Protein AF-A0A2G6Q4U3-F1 (afdb_monomer_lite)

Organism: NCBI:txid2039284

Foldseek 3Di:
DPPPAWDKAFPDADPQGKTWIFTWGQPDVPRGTDPKTWIWIDDPNDIGTQGINVVDDVVSSVVSNVVVNVVVVVVVD

Sequence (77 aa):
MRAEHEKSQSVYKYPDDGVIRLEYKKRGKGLGYAKHPKYRLYYKGKRKMIGSSSLFTIQDAIRVGKTKKYEIDNSIE

Secondary structure (DSSP, 8-state):
------EEEEEEE-TTS-EEEEEE-B-STTS-B-SS-EEEEEETTEEEEEEETTT--HHHHHHHHHHHHHHHHTTT-

Structure (mmCIF, N/CA/C/O backbone):
data_AF-A0A2G6Q4U3-F1
#
_entry.id   AF-A0A2G6Q4U3-F1
#
loop_
_atom_site.group_PDB
_atom_site.id
_atom_site.type_symbol
_atom_site.label_atom_id
_atom_site.label_alt_id
_atom_site.label_comp_id
_atom_site.label_asym_id
_atom_site.label_entity_id
_atom_site.label_seq_id
_atom_site.pdbx_PDB_ins_code
_atom_site.Cartn_x
_atom_site.Cartn_y
_atom_site.Cartn_z
_atom_site.occupancy
_atom_site.B_iso_or_equiv
_atom_site.auth_seq_id
_atom_site.auth_comp_id
_atom_site.auth_asym_id
_atom_site.auth_atom_id
_atom_site.pdbx_PDB_model_num
ATOM 1 N N . MET A 1 1 ? -14.952 8.989 -21.838 1.00 37.91 1 MET A N 1
ATOM 2 C CA . MET A 1 1 ? -13.675 8.290 -22.109 1.00 37.91 1 MET A CA 1
ATOM 3 C C . MET A 1 1 ? -13.069 7.828 -20.788 1.00 37.91 1 MET A C 1
ATOM 5 O O . MET A 1 1 ? -12.612 8.658 -20.013 1.00 37.91 1 MET A O 1
ATOM 9 N N . ARG A 1 2 ? -13.134 6.527 -20.478 1.00 38.62 2 ARG A N 1
ATOM 10 C CA . ARG A 1 2 ? -12.496 5.940 -19.288 1.00 38.62 2 ARG A CA 1
ATOM 11 C C . ARG A 1 2 ? -11.007 5.838 -19.605 1.00 38.62 2 ARG A C 1
ATOM 13 O O . ARG A 1 2 ? -10.626 5.046 -20.457 1.00 38.62 2 ARG A O 1
ATOM 20 N N . ALA A 1 3 ? -10.185 6.695 -19.011 1.00 44.09 3 ALA A N 1
ATOM 21 C CA . ALA A 1 3 ? -8.744 6.580 -19.171 1.00 44.09 3 ALA A CA 1
ATOM 22 C C . ALA A 1 3 ? -8.309 5.170 -18.732 1.00 44.09 3 ALA A C 1
ATOM 24 O O . ALA A 1 3 ? -8.748 4.700 -17.682 1.00 44.09 3 ALA A O 1
ATOM 25 N N . GLU A 1 4 ? -7.507 4.498 -19.562 1.00 44.62 4 GLU A N 1
ATOM 26 C CA . GLU A 1 4 ? -6.965 3.137 -19.394 1.00 44.62 4 GLU A CA 1
ATOM 27 C C . GLU A 1 4 ? -5.981 3.049 -18.204 1.00 44.62 4 GLU A C 1
ATOM 29 O O . GLU A 1 4 ? -4.824 2.632 -18.334 1.00 44.62 4 GLU A O 1
ATOM 34 N N . HIS A 1 5 ? -6.389 3.567 -17.050 1.00 46.81 5 HIS A N 1
ATOM 35 C CA . HIS A 1 5 ? -5.509 3.900 -15.952 1.00 46.81 5 HIS A CA 1
ATOM 36 C C . HIS A 1 5 ? -5.186 2.679 -15.097 1.00 46.81 5 HIS A C 1
ATOM 38 O O . HIS A 1 5 ? -6.060 2.013 -14.553 1.00 46.81 5 HIS A O 1
ATOM 44 N N . GLU A 1 6 ? -3.875 2.501 -14.934 1.00 62.53 6 GLU A N 1
ATOM 45 C CA . GLU A 1 6 ? -3.238 1.953 -13.740 1.00 62.53 6 GLU A CA 1
ATOM 46 C C . GLU A 1 6 ? -3.480 0.458 -13.509 1.00 62.53 6 GLU A C 1
ATOM 48 O O . GLU A 1 6 ? -4.350 0.027 -12.750 1.00 62.53 6 GLU A O 1
ATOM 53 N N . LYS A 1 7 ? -2.584 -0.357 -14.089 1.00 76.12 7 LYS A N 1
ATOM 54 C CA . LYS A 1 7 ? -2.334 -1.700 -13.559 1.00 76.12 7 LYS A CA 1
ATOM 55 C C . LYS A 1 7 ? -2.035 -1.526 -12.068 1.00 76.12 7 LYS A C 1
ATOM 57 O O . LYS A 1 7 ? -1.183 -0.720 -11.697 1.00 76.12 7 LYS A O 1
ATOM 62 N N . SER A 1 8 ? -2.786 -2.210 -11.216 1.00 82.94 8 SER A N 1
ATOM 63 C CA . SER A 1 8 ? -2.657 -2.105 -9.765 1.00 82.94 8 SER A CA 1
ATOM 64 C C . SER A 1 8 ? -2.798 -3.482 -9.138 1.00 82.94 8 SER A C 1
ATOM 66 O O . SER A 1 8 ? -3.723 -4.225 -9.460 1.00 82.94 8 SER A O 1
ATOM 68 N N . GLN A 1 9 ? -1.874 -3.826 -8.247 1.00 88.44 9 GLN A N 1
ATOM 69 C CA . GLN A 1 9 ? -1.832 -5.130 -7.592 1.00 88.44 9 GLN A 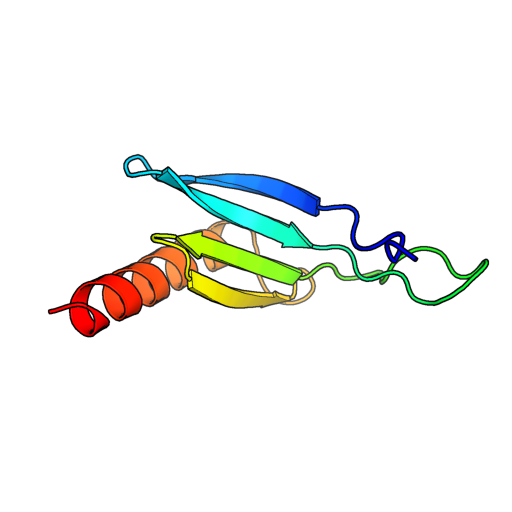CA 1
ATOM 70 C C . GLN A 1 9 ? -1.935 -4.948 -6.085 1.00 88.44 9 GLN A C 1
ATOM 72 O O . GLN A 1 9 ? -1.191 -4.164 -5.505 1.00 88.44 9 GLN A O 1
ATOM 77 N N . SER A 1 10 ? -2.851 -5.661 -5.438 1.00 91.38 10 SER A N 1
ATOM 78 C CA . SER A 1 10 ? -2.897 -5.706 -3.977 1.00 91.38 10 SER A CA 1
ATOM 79 C C . SER A 1 10 ? -1.688 -6.485 -3.465 1.00 91.38 10 SER A C 1
ATOM 81 O O . SER A 1 10 ? -1.456 -7.611 -3.897 1.00 91.38 10 SER A O 1
ATOM 83 N N . VAL A 1 11 ? -0.909 -5.872 -2.576 1.00 93.50 11 VAL A N 1
ATOM 84 C CA . VAL A 1 11 ? 0.313 -6.474 -2.009 1.00 93.50 11 VAL A CA 1
ATOM 85 C C . VAL A 1 11 ? 0.170 -6.795 -0.526 1.00 93.50 11 VAL A C 1
ATOM 87 O O . VAL A 1 11 ? 0.938 -7.589 0.002 1.00 93.50 11 VAL A O 1
ATOM 90 N N . TYR A 1 12 ? -0.814 -6.194 0.147 1.00 94.81 12 TYR A N 1
ATOM 91 C CA . TYR A 1 12 ? -1.125 -6.478 1.542 1.00 94.81 12 TYR A CA 1
ATOM 92 C C . TYR A 1 12 ? -2.568 -6.080 1.868 1.00 94.81 12 TYR A C 1
ATOM 94 O O . TYR A 1 12 ? -3.014 -5.005 1.460 1.00 94.81 12 TYR A O 1
ATOM 102 N N . LYS A 1 13 ? -3.282 -6.923 2.621 1.00 95.88 13 LYS A N 1
ATOM 103 C CA . LYS A 1 13 ? -4.618 -6.638 3.158 1.00 95.88 13 LYS A CA 1
ATOM 104 C C . LYS A 1 13 ? -4.544 -6.620 4.689 1.00 95.88 13 LYS A C 1
ATOM 106 O O . LYS A 1 13 ? -4.025 -7.555 5.289 1.00 95.88 13 LYS A O 1
ATOM 111 N N . TYR A 1 14 ? -5.042 -5.548 5.298 1.00 92.25 14 TYR A N 1
ATOM 112 C CA . TYR A 1 14 ? -5.229 -5.430 6.740 1.00 92.25 14 TYR A CA 1
ATOM 113 C C . TYR A 1 14 ? -6.498 -6.186 7.178 1.00 92.25 14 TYR A C 1
ATOM 115 O O . TYR A 1 14 ? -7.417 -6.334 6.369 1.00 92.25 14 TYR A O 1
ATOM 123 N N . PRO A 1 15 ? -6.584 -6.631 8.446 1.00 91.62 15 PRO A N 1
ATOM 124 C CA . PRO A 1 15 ? -7.760 -7.338 8.965 1.00 91.62 15 PRO A CA 1
ATOM 125 C C . PRO A 1 15 ? -9.070 -6.542 8.893 1.00 91.62 15 PRO A C 1
ATOM 127 O O . PRO A 1 15 ? -10.134 -7.128 8.773 1.00 91.62 15 PRO A O 1
ATOM 130 N N . ASP A 1 16 ? -8.994 -5.217 8.934 1.00 90.00 16 ASP A N 1
ATOM 131 C CA . ASP A 1 16 ? -10.128 -4.289 8.935 1.00 90.00 16 ASP A CA 1
ATOM 132 C C . ASP A 1 16 ? -10.329 -3.610 7.573 1.00 90.00 16 ASP A C 1
ATOM 134 O O . ASP A 1 16 ? -10.559 -2.407 7.460 1.00 90.00 16 ASP A O 1
ATOM 138 N N . ASP A 1 17 ? -10.168 -4.400 6.514 1.00 88.12 17 ASP A N 1
ATOM 139 C CA . ASP A 1 17 ? -10.421 -4.027 5.119 1.00 88.12 17 ASP A CA 1
ATOM 140 C C . ASP A 1 17 ? -9.556 -2.900 4.531 1.00 88.12 17 ASP A C 1
ATOM 142 O O . ASP A 1 17 ? -9.732 -2.514 3.373 1.00 88.12 17 ASP A O 1
ATOM 146 N N . GLY A 1 18 ? -8.537 -2.428 5.251 1.00 94.44 18 GLY A N 1
ATOM 147 C CA . GLY A 1 18 ? -7.467 -1.636 4.649 1.00 94.44 18 GLY A CA 1
ATOM 148 C C . GLY A 1 18 ? -6.679 -2.454 3.619 1.00 94.44 18 GLY A C 1
ATOM 149 O O . GLY A 1 18 ? -6.385 -3.628 3.834 1.00 94.44 18 GLY A O 1
ATOM 150 N N . VAL A 1 19 ? -6.253 -1.843 2.514 1.00 96.62 19 VAL A N 1
ATOM 151 C CA . VAL A 1 19 ? -5.433 -2.519 1.492 1.00 96.62 19 VAL A CA 1
ATOM 152 C C . VAL A 1 19 ? -4.279 -1.628 1.056 1.00 96.62 19 VAL A C 1
ATOM 154 O O . VAL A 1 19 ? -4.470 -0.453 0.746 1.00 96.62 19 VAL A O 1
ATOM 157 N N . ILE A 1 20 ? -3.077 -2.201 0.970 1.00 96.06 20 ILE A N 1
ATOM 158 C CA . ILE A 1 20 ? -1.963 -1.594 0.240 1.00 96.06 20 ILE A CA 1
ATOM 159 C C . ILE A 1 20 ? -1.946 -2.167 -1.167 1.00 96.06 20 ILE A C 1
ATOM 161 O O . ILE A 1 20 ? -1.885 -3.384 -1.370 1.00 96.06 20 ILE A O 1
ATOM 165 N N . ARG A 1 21 ? -1.957 -1.270 -2.149 1.00 95.19 21 ARG A N 1
ATOM 166 C CA .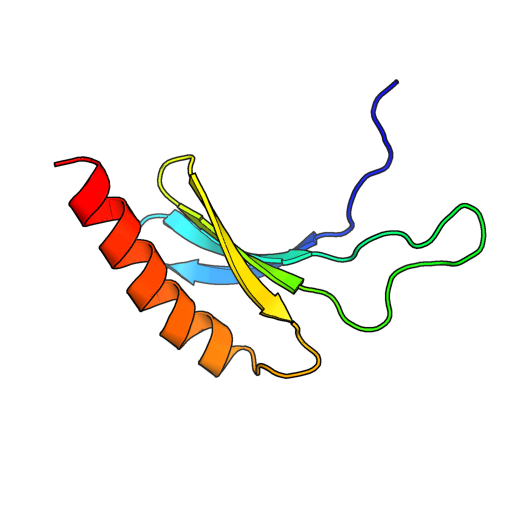 ARG A 1 21 ? -1.819 -1.606 -3.562 1.00 95.19 21 ARG A CA 1
ATOM 167 C C . ARG A 1 21 ? -0.534 -1.019 -4.117 1.00 95.19 21 ARG A C 1
ATOM 169 O O . ARG A 1 21 ? -0.107 0.065 -3.724 1.00 95.19 21 ARG A O 1
ATOM 176 N N . LEU A 1 22 ? 0.060 -1.751 -5.042 1.00 92.88 22 LEU A N 1
ATOM 177 C CA . LEU A 1 22 ? 1.168 -1.330 -5.871 1.00 92.88 22 LEU A CA 1
ATOM 178 C C . LEU A 1 22 ? 0.600 -0.798 -7.191 1.00 92.88 22 LEU A C 1
ATOM 180 O O . LEU A 1 22 ? 0.038 -1.557 -7.979 1.00 92.88 22 LEU A O 1
ATOM 184 N N . GLU A 1 23 ? 0.691 0.511 -7.400 1.00 92.31 23 GLU A N 1
ATOM 185 C CA . GLU A 1 23 ? 0.141 1.230 -8.551 1.00 92.31 23 GLU A CA 1
ATOM 186 C C . GLU A 1 23 ? 1.213 1.485 -9.611 1.00 92.31 23 GLU A C 1
ATOM 188 O O . GLU A 1 23 ? 2.234 2.131 -9.350 1.00 92.31 23 GLU A O 1
ATOM 193 N N . TYR A 1 24 ? 0.955 1.025 -10.834 1.00 89.00 24 TYR A N 1
ATOM 194 C CA . TYR A 1 24 ? 1.836 1.206 -11.980 1.00 89.00 24 TYR A CA 1
ATOM 195 C C . TYR A 1 24 ? 1.318 2.343 -12.860 1.00 89.00 24 TYR A C 1
ATOM 197 O O . TYR A 1 24 ? 0.301 2.220 -13.547 1.00 89.00 24 TYR A O 1
ATOM 205 N N . LYS A 1 25 ? 2.056 3.455 -12.892 1.00 84.69 25 LYS A N 1
ATOM 206 C CA . LYS A 1 25 ? 1.716 4.598 -13.745 1.00 84.69 25 LYS A CA 1
ATOM 207 C C . LYS A 1 25 ? 2.121 4.320 -15.195 1.00 84.69 25 LYS A C 1
ATOM 209 O O . LYS A 1 25 ? 3.294 4.071 -15.461 1.00 84.69 25 LYS A O 1
ATOM 214 N N . LYS A 1 26 ? 1.182 4.396 -16.142 1.00 83.19 26 LYS A N 1
ATOM 215 C CA . LYS A 1 26 ? 1.478 4.333 -17.588 1.00 83.19 26 LYS A CA 1
ATOM 216 C C . LYS A 1 26 ? 2.289 5.575 -17.986 1.00 83.19 26 LYS A C 1
ATOM 218 O O . LYS A 1 26 ? 1.944 6.682 -17.575 1.00 83.19 26 LYS A O 1
ATOM 223 N N . ARG A 1 27 ? 3.382 5.402 -18.737 1.00 80.75 27 ARG A N 1
ATOM 224 C CA . ARG A 1 27 ? 4.268 6.514 -19.146 1.00 80.75 27 ARG A CA 1
ATOM 225 C C . ARG A 1 27 ? 3.822 7.223 -20.428 1.00 80.75 27 ARG A C 1
ATOM 227 O O . ARG A 1 27 ? 4.262 8.335 -20.677 1.00 80.75 27 ARG A O 1
ATOM 234 N N . GLY A 1 28 ? 2.940 6.603 -21.208 1.00 77.38 28 GLY A N 1
ATOM 235 C CA . GLY A 1 28 ? 2.426 7.126 -22.474 1.00 77.38 28 GLY A CA 1
ATOM 236 C C . GLY A 1 28 ? 2.010 5.989 -23.409 1.00 77.38 28 GLY A C 1
ATOM 237 O O . GLY A 1 28 ? 2.144 4.812 -23.061 1.00 77.38 28 GLY A O 1
ATOM 238 N N . LYS A 1 29 ? 1.495 6.318 -24.598 1.00 76.69 29 LYS A N 1
ATOM 239 C CA . LYS A 1 29 ? 1.183 5.320 -25.634 1.00 76.69 29 LYS A CA 1
ATOM 240 C C . LYS A 1 29 ? 2.500 4.734 -26.166 1.00 76.69 29 LYS A C 1
ATOM 242 O O . LYS A 1 29 ? 3.385 5.486 -26.544 1.00 76.69 29 LYS A O 1
ATOM 247 N N . GLY A 1 30 ? 2.657 3.409 -26.126 1.00 76.12 30 GLY A N 1
ATOM 248 C CA . GLY A 1 30 ? 3.868 2.710 -26.593 1.00 76.12 30 GLY A CA 1
ATOM 249 C C . GLY A 1 30 ? 5.063 2.685 -25.623 1.00 76.12 30 GLY A C 1
ATOM 250 O O . GLY A 1 30 ? 5.990 1.920 -25.845 1.00 76.12 30 GLY A O 1
ATOM 251 N N . LEU A 1 31 ? 5.034 3.445 -24.518 1.00 75.75 31 LEU A N 1
ATOM 252 C CA . LEU A 1 31 ? 6.161 3.571 -23.570 1.00 75.75 31 LEU A CA 1
ATOM 253 C C . LEU A 1 31 ? 6.068 2.654 -22.334 1.00 75.75 31 LEU A C 1
ATOM 255 O O . LEU A 1 31 ? 6.884 2.754 -21.417 1.00 75.75 31 LEU A O 1
ATOM 259 N N . GLY A 1 32 ? 5.055 1.786 -22.273 1.00 81.81 32 GLY A N 1
ATOM 260 C CA . GLY A 1 32 ? 4.834 0.876 -21.147 1.00 81.81 32 GLY A CA 1
ATOM 261 C C . GLY A 1 32 ? 4.497 1.581 -19.822 1.00 81.81 32 GLY A C 1
ATOM 262 O O . GLY A 1 32 ? 3.909 2.669 -19.784 1.00 81.81 32 GLY A O 1
ATOM 263 N N . TYR A 1 33 ? 4.844 0.929 -18.710 1.00 82.50 33 TYR A N 1
ATOM 264 C CA . TYR A 1 33 ? 4.619 1.425 -17.350 1.00 82.50 33 TYR A CA 1
ATOM 265 C C . TYR A 1 33 ? 5.906 1.984 -16.736 1.00 82.50 33 TYR A C 1
ATOM 267 O O . TYR A 1 33 ? 7.018 1.643 -17.133 1.00 82.50 33 TYR A O 1
ATOM 275 N N . ALA A 1 34 ? 5.758 2.858 -15.743 1.00 79.81 34 ALA A N 1
ATOM 276 C CA . ALA A 1 34 ? 6.872 3.345 -14.950 1.00 79.81 34 ALA A CA 1
ATOM 277 C C . ALA A 1 34 ? 7.613 2.169 -14.298 1.00 79.81 34 ALA A C 1
ATOM 279 O O . ALA A 1 34 ? 6.991 1.284 -13.713 1.00 79.81 34 ALA A O 1
ATOM 280 N N . LYS A 1 35 ? 8.949 2.209 -14.367 1.00 82.00 35 LYS A N 1
ATOM 281 C CA . LYS A 1 35 ? 9.844 1.189 -13.797 1.00 82.00 35 LYS A CA 1
ATOM 282 C C . LYS A 1 35 ? 9.627 0.981 -12.294 1.00 82.00 35 LYS A C 1
ATOM 284 O O . LYS A 1 35 ? 9.811 -0.120 -11.792 1.00 82.00 35 LYS A O 1
ATOM 289 N N . HIS A 1 36 ? 9.226 2.040 -11.592 1.00 87.50 36 HIS A N 1
ATOM 290 C CA . HIS A 1 36 ? 9.023 2.034 -10.148 1.00 87.50 36 HIS A CA 1
ATOM 291 C C . HIS A 1 36 ? 7.562 2.359 -9.827 1.00 87.50 36 HIS A C 1
ATOM 293 O O . HIS A 1 36 ? 7.167 3.531 -9.888 1.00 87.50 36 HIS A O 1
ATOM 299 N N . PRO A 1 37 ? 6.734 1.340 -9.553 1.00 89.44 37 PRO A N 1
ATOM 300 C CA . PRO A 1 37 ? 5.381 1.553 -9.067 1.00 89.44 37 PRO A CA 1
ATOM 301 C C . PRO A 1 37 ? 5.359 2.178 -7.664 1.00 89.44 37 PRO A C 1
ATOM 303 O O . PRO A 1 37 ? 6.361 2.230 -6.949 1.00 89.44 37 PRO A O 1
ATOM 306 N N . LYS A 1 38 ? 4.190 2.680 -7.265 1.00 93.56 38 LYS A N 1
ATOM 307 C CA . LYS A 1 38 ? 3.989 3.350 -5.974 1.00 93.56 38 LYS A CA 1
ATOM 308 C C . LYS A 1 38 ? 3.110 2.513 -5.062 1.00 93.56 38 LYS A C 1
ATOM 310 O O . LYS A 1 38 ? 2.084 2.004 -5.498 1.00 93.56 38 LYS A O 1
ATOM 315 N N . TYR A 1 39 ? 3.473 2.427 -3.791 1.00 95.19 39 TYR A N 1
ATOM 316 C CA . TYR A 1 39 ? 2.601 1.875 -2.765 1.00 95.19 39 TYR A CA 1
ATOM 317 C C . TYR A 1 39 ? 1.563 2.909 -2.345 1.00 95.19 39 TYR A C 1
ATOM 319 O O . TYR A 1 39 ? 1.888 4.068 -2.047 1.00 95.19 39 TYR A O 1
ATOM 327 N N . ARG A 1 40 ? 0.308 2.473 -2.273 1.00 95.69 40 ARG A N 1
ATOM 328 C CA . ARG A 1 40 ? -0.813 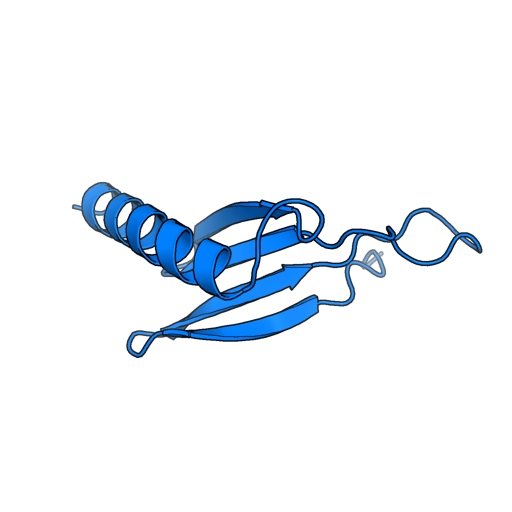3.303 -1.849 1.00 95.69 40 ARG A CA 1
ATOM 329 C C . ARG A 1 40 ? -1.730 2.548 -0.910 1.00 95.69 40 ARG A C 1
ATOM 331 O O . ARG A 1 40 ? -2.106 1.414 -1.188 1.00 95.69 40 ARG A O 1
ATOM 338 N N . LEU A 1 41 ? -2.082 3.199 0.192 1.00 96.50 41 LEU A N 1
ATOM 339 C CA . LEU A 1 41 ? -3.071 2.722 1.145 1.00 96.50 41 LEU A CA 1
ATOM 340 C C . LEU A 1 41 ? -4.460 3.168 0.698 1.00 96.50 41 LEU A C 1
ATOM 342 O O . LEU A 1 41 ? -4.668 4.344 0.390 1.00 96.50 41 LEU A O 1
ATOM 346 N N . TYR A 1 42 ? -5.391 2.226 0.731 1.00 95.38 42 TYR A N 1
ATOM 347 C CA . TYR A 1 42 ? -6.823 2.416 0.577 1.00 95.38 42 TYR A CA 1
ATOM 348 C C . TYR A 1 42 ? -7.497 1.961 1.866 1.00 95.38 42 TYR A C 1
ATOM 350 O O . TYR A 1 42 ? -7.363 0.798 2.240 1.00 95.38 42 TYR A O 1
ATOM 358 N N . TYR A 1 43 ? -8.173 2.868 2.564 1.00 95.62 43 TYR A N 1
ATOM 359 C CA . TYR A 1 43 ? -8.815 2.563 3.842 1.00 95.62 43 TYR A CA 1
ATOM 360 C C . TYR A 1 43 ? -9.902 3.592 4.167 1.00 95.62 43 TYR A C 1
ATOM 362 O O . TYR A 1 43 ? -9.675 4.788 3.980 1.00 95.62 43 TYR A O 1
ATOM 370 N N . LYS A 1 44 ? -11.083 3.133 4.614 1.00 93.19 44 LYS A N 1
ATOM 371 C CA . LYS A 1 44 ? -12.259 3.975 4.932 1.00 93.19 44 LYS A CA 1
ATOM 372 C C . LYS A 1 44 ? -12.573 5.030 3.854 1.00 93.19 44 LYS A C 1
ATOM 374 O O . LYS A 1 44 ? -12.752 6.209 4.140 1.00 93.19 44 LYS A O 1
ATOM 379 N N . GLY A 1 45 ? -12.533 4.629 2.581 1.00 91.06 45 GLY A N 1
ATOM 380 C CA . GLY A 1 45 ? -12.755 5.525 1.434 1.00 91.06 45 GLY A CA 1
ATOM 381 C C . GLY A 1 45 ? -11.630 6.536 1.156 1.00 91.06 45 GLY A C 1
ATOM 382 O O . GLY A 1 45 ? -11.662 7.221 0.135 1.00 91.06 45 GLY A O 1
ATOM 383 N N . LYS A 1 46 ? -10.598 6.616 2.005 1.00 92.12 46 LYS A N 1
ATOM 384 C CA . LYS A 1 46 ? -9.431 7.484 1.813 1.00 92.12 46 LYS A CA 1
ATOM 385 C C . LYS A 1 46 ? -8.315 6.747 1.069 1.00 92.12 46 LYS A C 1
ATOM 387 O O . LYS A 1 46 ? -8.117 5.540 1.214 1.00 92.12 46 LYS A O 1
ATOM 392 N N . ARG A 1 47 ? -7.548 7.510 0.283 1.00 93.75 47 ARG A N 1
ATOM 393 C CA . ARG A 1 47 ? -6.380 7.035 -0.475 1.00 93.75 47 ARG A CA 1
ATOM 394 C C . ARG A 1 47 ? -5.135 7.834 -0.091 1.00 93.75 47 ARG A C 1
ATOM 396 O O . ARG A 1 47 ? -5.104 9.047 -0.295 1.00 93.75 47 ARG A O 1
ATOM 403 N N . LYS A 1 48 ? -4.092 7.174 0.422 1.00 94.12 48 LYS A N 1
ATOM 404 C CA . LYS A 1 48 ? -2.846 7.821 0.883 1.00 94.12 48 LYS A CA 1
ATOM 405 C C . LYS A 1 48 ? -1.614 7.208 0.220 1.00 94.12 48 LYS A C 1
ATOM 407 O O . LYS A 1 48 ? -1.499 5.991 0.117 1.00 94.12 48 LYS A O 1
ATOM 4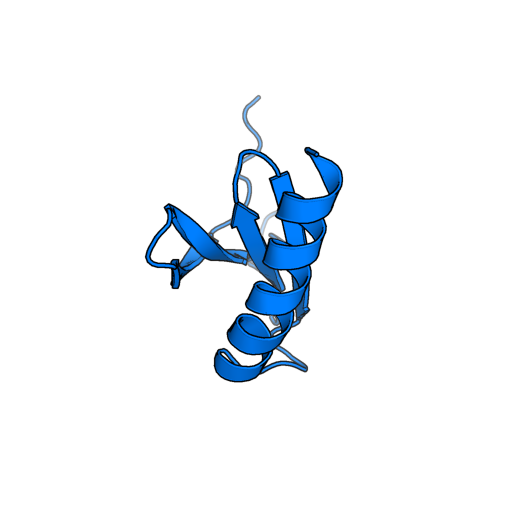12 N N . MET A 1 49 ? -0.696 8.055 -0.254 1.00 93.25 49 MET A N 1
ATOM 413 C CA . MET A 1 49 ? 0.603 7.601 -0.767 1.00 93.25 49 MET A CA 1
ATOM 414 C C . MET A 1 49 ? 1.459 7.108 0.397 1.00 93.25 49 MET A C 1
ATOM 416 O O . MET A 1 49 ? 1.575 7.805 1.401 1.00 93.25 49 MET A O 1
ATOM 420 N N . ILE A 1 50 ? 2.043 5.924 0.238 1.00 93.75 50 ILE A N 1
ATOM 421 C CA . ILE A 1 50 ? 2.937 5.325 1.228 1.00 93.75 50 ILE A CA 1
ATOM 422 C C . ILE A 1 50 ? 4.396 5.535 0.831 1.00 93.75 50 ILE A C 1
ATOM 424 O O . ILE A 1 50 ? 5.198 5.972 1.646 1.00 93.75 50 ILE A O 1
ATOM 428 N N . GLY A 1 51 ? 4.732 5.262 -0.431 1.00 92.19 51 GLY A N 1
ATOM 429 C CA . GLY A 1 51 ? 6.100 5.396 -0.922 1.00 92.19 51 GLY A CA 1
ATOM 430 C C . GLY A 1 51 ? 6.286 4.838 -2.329 1.00 92.19 51 GLY A C 1
ATOM 431 O O . GLY A 1 51 ? 5.357 4.301 -2.930 1.00 92.19 51 GLY A O 1
ATOM 432 N N . SER A 1 52 ? 7.496 4.979 -2.865 1.00 90.75 52 SER A N 1
ATOM 433 C CA . SER A 1 52 ? 7.901 4.385 -4.146 1.00 90.75 52 SER A CA 1
ATOM 434 C C . SER A 1 52 ? 8.542 3.020 -3.917 1.00 90.75 52 SER A C 1
ATOM 436 O O . SER A 1 52 ? 9.354 2.877 -3.005 1.00 90.75 52 SER A O 1
ATOM 438 N N . SER A 1 53 ? 8.272 2.044 -4.786 1.00 89.19 53 SER A N 1
ATOM 439 C CA . SER A 1 53 ? 8.919 0.727 -4.721 1.00 89.19 53 SER A CA 1
ATOM 440 C C . SER A 1 53 ? 10.418 0.756 -5.027 1.00 89.19 53 SER A C 1
ATOM 442 O O . SER A 1 53 ? 11.090 -0.253 -4.860 1.00 89.19 53 SER A O 1
ATOM 444 N N . SER A 1 54 ? 10.947 1.886 -5.508 1.00 90.88 54 SER A N 1
ATOM 445 C CA . SER A 1 54 ? 12.391 2.099 -5.665 1.00 90.88 54 SER A CA 1
ATOM 446 C C . SER A 1 54 ? 13.115 2.340 -4.344 1.00 90.88 54 SER A C 1
ATOM 448 O O . SER A 1 54 ? 14.325 2.172 -4.288 1.00 90.88 54 SER A O 1
ATOM 450 N N . LEU A 1 55 ? 12.394 2.804 -3.322 1.00 90.19 55 LEU A N 1
ATOM 451 C CA . LEU A 1 55 ? 12.967 3.190 -2.033 1.00 90.19 55 LEU A CA 1
ATOM 452 C C . LEU A 1 55 ? 12.470 2.292 -0.904 1.00 90.19 55 LEU A C 1
ATOM 454 O O . LEU A 1 55 ? 13.155 2.137 0.096 1.00 90.19 55 LEU A O 1
ATOM 458 N N . PHE A 1 56 ? 11.243 1.782 -1.020 1.00 90.38 56 PHE A N 1
ATOM 459 C CA . PHE A 1 56 ? 10.561 1.090 0.065 1.00 90.38 56 PHE A CA 1
ATOM 460 C C . PHE A 1 56 ? 10.370 -0.378 -0.294 1.00 90.38 56 PHE A C 1
ATOM 462 O O . PHE A 1 56 ? 9.930 -0.717 -1.399 1.00 90.38 56 PHE A O 1
ATOM 469 N N . THR A 1 57 ? 10.630 -1.249 0.675 1.00 93.81 57 THR A N 1
ATOM 470 C CA . THR A 1 57 ? 10.196 -2.644 0.609 1.00 93.81 57 THR A CA 1
ATOM 471 C C . THR A 1 57 ? 8.688 -2.750 0.868 1.00 93.81 57 THR A C 1
ATOM 473 O O . THR A 1 57 ? 8.034 -1.794 1.296 1.00 93.81 57 THR A O 1
ATOM 476 N N . ILE A 1 58 ? 8.111 -3.935 0.649 1.00 92.38 58 ILE A N 1
ATOM 477 C CA . ILE A 1 58 ? 6.718 -4.203 1.041 1.00 92.38 58 ILE A CA 1
ATOM 478 C C . ILE A 1 58 ? 6.554 -4.051 2.564 1.00 92.38 58 ILE A C 1
ATOM 480 O O . ILE A 1 58 ? 5.552 -3.503 3.016 1.00 92.38 58 ILE A O 1
ATOM 484 N N . GLN A 1 59 ? 7.542 -4.472 3.360 1.00 94.62 59 GLN A N 1
ATOM 485 C CA . GLN A 1 59 ? 7.492 -4.345 4.820 1.00 94.62 59 GLN A CA 1
ATOM 486 C C . GLN A 1 59 ? 7.522 -2.880 5.274 1.00 94.62 59 GLN A C 1
ATOM 488 O O . GLN A 1 59 ? 6.737 -2.498 6.143 1.00 94.62 59 GLN A O 1
ATOM 493 N N . ASP A 1 60 ? 8.340 -2.035 4.637 1.00 95.56 60 ASP A N 1
ATOM 494 C CA . ASP A 1 60 ? 8.315 -0.586 4.875 1.00 95.56 60 ASP A CA 1
ATOM 495 C C . ASP A 1 60 ? 6.957 0.012 4.530 1.00 95.56 60 ASP A C 1
ATOM 497 O O . ASP A 1 60 ? 6.411 0.812 5.293 1.00 95.56 60 ASP A O 1
ATOM 501 N N . ALA A 1 61 ? 6.376 -0.421 3.409 1.00 94.25 61 ALA A N 1
ATOM 502 C CA . ALA A 1 61 ? 5.058 0.028 3.004 1.00 94.25 61 ALA A CA 1
ATOM 503 C C . ALA A 1 61 ? 3.972 -0.376 4.016 1.00 94.25 61 ALA A C 1
ATOM 505 O O . ALA A 1 61 ? 3.084 0.423 4.311 1.00 94.25 61 ALA A O 1
ATOM 506 N N . ILE A 1 62 ? 4.051 -1.577 4.597 1.00 95.25 62 ILE A N 1
ATOM 507 C CA . ILE A 1 62 ? 3.145 -2.022 5.667 1.00 95.25 62 ILE A CA 1
ATOM 508 C C . ILE A 1 62 ? 3.346 -1.180 6.930 1.00 95.25 62 ILE A C 1
ATOM 510 O O . ILE A 1 62 ? 2.370 -0.714 7.513 1.00 95.25 62 ILE A O 1
ATOM 514 N N . ARG A 1 63 ? 4.593 -0.934 7.345 1.00 95.69 63 ARG A N 1
ATOM 515 C CA . ARG A 1 63 ? 4.903 -0.127 8.535 1.00 95.69 63 ARG A CA 1
ATOM 516 C C . ARG A 1 63 ? 4.351 1.293 8.414 1.00 95.69 63 ARG A C 1
ATOM 518 O O . ARG A 1 63 ? 3.594 1.727 9.276 1.00 95.69 63 ARG A O 1
ATOM 525 N N . VAL A 1 64 ? 4.664 1.988 7.321 1.00 95.44 64 VAL A N 1
ATOM 526 C CA . VAL A 1 64 ? 4.151 3.343 7.061 1.00 95.44 64 VAL A CA 1
ATOM 527 C C . VAL A 1 64 ? 2.637 3.320 6.837 1.00 95.44 64 VAL A C 1
ATOM 529 O O . VAL A 1 64 ? 1.928 4.227 7.271 1.00 95.44 64 VAL A O 1
ATOM 532 N N . GLY A 1 65 ? 2.120 2.259 6.215 1.00 95.38 65 GLY A N 1
ATOM 533 C CA . GLY A 1 65 ? 0.691 2.027 6.040 1.00 95.38 65 GLY A CA 1
ATOM 534 C C . GLY A 1 65 ? -0.071 1.992 7.359 1.00 95.38 65 GLY A C 1
ATOM 535 O O . GLY A 1 65 ? -1.092 2.666 7.460 1.00 95.38 65 GLY A O 1
ATOM 536 N N . LYS A 1 66 ? 0.445 1.304 8.384 1.00 94.62 66 LYS A N 1
ATOM 537 C CA . LYS A 1 66 ? -0.145 1.299 9.733 1.00 94.62 66 LYS A CA 1
ATOM 538 C C . LYS A 1 66 ? -0.243 2.710 10.313 1.00 94.62 66 LYS A C 1
ATOM 540 O O . LYS A 1 66 ? -1.315 3.096 10.768 1.00 94.62 66 LYS A O 1
ATOM 545 N N . THR A 1 67 ? 0.829 3.498 10.231 1.00 95.00 67 THR A N 1
ATOM 546 C CA . THR A 1 67 ? 0.832 4.892 10.709 1.00 95.00 67 THR A CA 1
ATOM 547 C C . THR A 1 67 ? -0.188 5.747 9.957 1.00 95.00 67 THR A C 1
ATOM 549 O O . THR A 1 67 ? -0.996 6.431 10.576 1.00 95.00 67 THR A O 1
ATOM 552 N N . LYS A 1 68 ? -0.228 5.664 8.620 1.00 94.50 68 LYS A N 1
ATOM 553 C CA . LYS A 1 68 ? -1.203 6.412 7.805 1.00 94.50 68 LYS A CA 1
ATOM 554 C C . LYS A 1 68 ? -2.645 5.999 8.055 1.00 94.50 68 LYS A C 1
ATOM 556 O O . LYS A 1 68 ? -3.546 6.821 7.921 1.00 94.50 68 LYS A O 1
ATOM 561 N N . LYS A 1 69 ? -2.867 4.738 8.396 1.00 94.50 69 LYS A N 1
ATOM 562 C CA . LYS A 1 69 ? -4.179 4.226 8.760 1.00 94.50 69 LYS A CA 1
ATOM 563 C C . LYS A 1 69 ? -4.644 4.806 10.098 1.00 94.50 69 LYS A C 1
ATOM 565 O O . LYS A 1 69 ? -5.744 5.338 10.160 1.00 94.50 69 LYS A O 1
ATOM 570 N N . TYR A 1 70 ? -3.757 4.833 11.094 1.00 93.12 70 TYR A N 1
ATOM 571 C CA . TYR A 1 70 ? -4.009 5.493 12.375 1.00 93.12 70 TYR A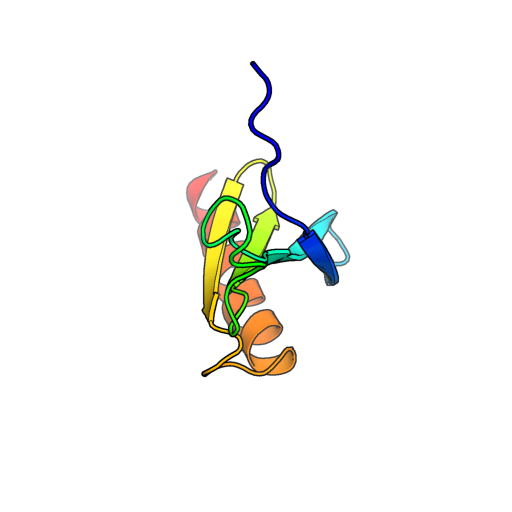 CA 1
ATOM 572 C C . TYR A 1 70 ? -4.334 6.986 12.197 1.00 93.12 70 TYR A C 1
ATOM 574 O O . TYR A 1 70 ? -5.326 7.465 12.735 1.00 93.12 70 TYR A O 1
ATOM 582 N N . GLU A 1 71 ? -3.577 7.714 11.365 1.00 93.12 71 GLU A N 1
ATOM 583 C CA . GLU A 1 71 ? -3.894 9.113 11.012 1.00 93.12 71 GLU A CA 1
ATOM 584 C C . GLU A 1 71 ? -5.298 9.264 10.392 1.00 93.12 71 GLU A C 1
ATOM 586 O O . GLU A 1 71 ? -5.976 10.261 10.623 1.00 93.12 71 GLU A O 1
ATOM 591 N N . ILE A 1 72 ? -5.744 8.297 9.579 1.00 92.56 72 ILE A N 1
ATOM 592 C CA . ILE A 1 72 ? -7.093 8.311 8.997 1.00 92.56 72 ILE A CA 1
ATOM 593 C C . ILE A 1 72 ? -8.147 8.120 10.085 1.00 92.56 72 ILE A C 1
ATOM 595 O O . ILE A 1 72 ? -9.115 8.877 10.083 1.00 92.56 72 ILE A O 1
ATOM 599 N N . ASP A 1 73 ? -7.957 7.153 10.981 1.00 92.44 73 ASP A N 1
ATOM 600 C CA . ASP A 1 73 ? -8.891 6.869 12.071 1.00 92.44 73 ASP A CA 1
ATOM 601 C C . ASP A 1 73 ? -9.082 8.094 12.979 1.00 92.44 73 ASP A C 1
ATOM 603 O O . ASP A 1 73 ? -10.212 8.536 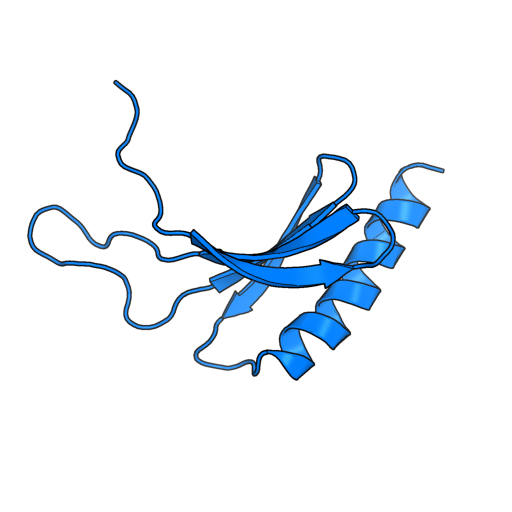13.150 1.00 92.44 73 ASP A O 1
ATOM 607 N N . ASN A 1 74 ? -7.989 8.734 13.410 1.00 90.94 74 ASN A N 1
ATOM 608 C CA . ASN A 1 74 ? -8.017 9.940 14.259 1.00 90.94 74 ASN A CA 1
ATOM 609 C C . ASN A 1 74 ? -8.532 11.204 13.546 1.00 90.94 74 ASN A C 1
ATOM 611 O O . ASN A 1 74 ? -8.691 12.242 14.169 1.00 90.94 74 ASN A O 1
ATOM 615 N N . SER A 1 75 ? -8.719 11.166 12.224 1.00 85.50 75 SER A N 1
ATOM 616 C CA . SER A 1 75 ? -9.222 12.314 11.446 1.00 85.50 75 SER A CA 1
ATOM 617 C C . SER A 1 75 ? -10.714 12.227 11.122 1.00 85.50 75 SER A C 1
ATOM 619 O O . SER A 1 75 ? -11.213 13.022 10.325 1.00 85.50 75 SER A O 1
ATOM 621 N N . ILE A 1 76 ? -11.379 11.173 11.590 1.00 76.88 76 ILE A N 1
ATOM 622 C CA . ILE A 1 76 ? -12.820 10.941 11.419 1.00 76.88 76 ILE A CA 1
ATOM 623 C C . ILE A 1 76 ? -13.557 11.157 12.752 1.00 76.88 76 ILE A C 1
ATOM 625 O O . ILE A 1 76 ? -14.761 11.394 12.729 1.00 76.88 76 ILE A O 1
ATOM 629 N N . GLU A 1 77 ? -12.829 11.083 13.866 1.00 55.66 77 GLU A N 1
ATOM 630 C CA . GLU A 1 77 ? -13.261 11.450 15.218 1.00 55.66 77 GLU A CA 1
ATOM 631 C C . GLU A 1 77 ? -13.268 12.976 15.399 1.00 55.66 77 GLU A C 1
ATOM 633 O O . GLU A 1 77 ? -14.228 13.478 16.024 1.00 55.66 77 GLU A O 1
#

Radius of gyration: 13.54 Å; chains: 1; bounding box: 27×20×42 Å

pLDDT: mean 86.39, std 13.84, range [37.91, 96.62]